Protein AF-A0A545T4Y8-F1 (afdb_monomer_lite)

Secondary structure (DSSP, 8-state):
-HHHHHHHHHHHHHHHHHHHHHHHHHHHHHHHHHHTTTT-BHHHHHHHHHHTTEEEEEEETTEEEEEE--TT-SSEEEEEEEEEETTEEEEEEEEEEE---

Organism: NCBI:txid1712262

Sequence (101 aa):
MKVGFVIVIAAVFGFTALVYFDSATQQNVYDFCQLNSSGNTVVELKTRADEQGFTFVEVDPRTIELTADGSFSLLNEHVCEVKVNDGRVVSQALVARSKIF

Radius of gyration: 17.33 Å; chains: 1; bounding box: 43×18×53 Å

Foldseek 3Di:
DPPVVVVVVVVVVVVVVLVVLLVVQLVLQVCLLVVVFPKDFLVRNVVVLVVQQWDWDDPDPFWIWTFHPRPRPPFWTWIWIFGDDPRITPGIDTDIHTPPD

pLDDT: mean 72.5, std 10.92, range [47.59, 86.19]

Structure (mmCIF, N/CA/C/O backbone):
data_AF-A0A545T4Y8-F1
#
_entry.id   AF-A0A545T4Y8-F1
#
loop_
_atom_site.group_PDB
_atom_site.id
_atom_site.type_symbol
_atom_site.label_atom_id
_atom_site.label_alt_id
_atom_site.label_comp_id
_atom_site.label_asym_id
_atom_site.label_entity_id
_atom_site.label_seq_id
_atom_site.pdbx_PDB_ins_code
_atom_site.Cartn_x
_atom_site.Cartn_y
_atom_site.Cartn_z
_atom_site.occupancy
_atom_site.B_iso_or_equiv
_atom_site.auth_seq_id
_atom_site.auth_comp_id
_atom_site.auth_asym_id
_atom_site.auth_atom_id
_atom_site.pdbx_PDB_model_num
ATOM 1 N N . MET A 1 1 ? 23.758 5.910 -40.908 1.00 51.97 1 MET A N 1
ATOM 2 C CA . MET A 1 1 ? 23.834 4.796 -39.930 1.00 51.97 1 MET A CA 1
ATOM 3 C C . MET A 1 1 ? 23.901 5.237 -38.461 1.00 51.97 1 MET A C 1
ATOM 5 O O . MET A 1 1 ? 23.493 4.456 -37.620 1.00 51.97 1 MET A O 1
ATOM 9 N N . LYS A 1 2 ? 24.350 6.458 -38.117 1.00 57.03 2 LYS A N 1
ATOM 10 C CA . LYS A 1 2 ? 24.489 6.893 -36.707 1.00 57.03 2 LYS A CA 1
ATOM 11 C C . LYS A 1 2 ? 23.174 7.294 -36.015 1.00 57.03 2 LYS A C 1
ATOM 13 O O . LYS A 1 2 ? 23.012 7.017 -34.840 1.00 57.03 2 LYS A O 1
ATOM 18 N N . VAL A 1 3 ? 22.217 7.881 -36.739 1.00 56.78 3 VAL A N 1
ATOM 19 C CA . VAL A 1 3 ? 20.965 8.399 -36.146 1.00 56.78 3 VAL A CA 1
ATOM 20 C C . VAL A 1 3 ? 19.999 7.277 -35.741 1.00 56.78 3 VAL A C 1
ATOM 22 O O . VAL A 1 3 ? 19.470 7.299 -34.639 1.00 56.78 3 VAL A O 1
ATOM 25 N N . GLY A 1 4 ? 19.833 6.245 -36.578 1.00 56.06 4 GLY A N 1
ATOM 26 C CA . GLY A 1 4 ? 18.969 5.101 -36.253 1.00 56.06 4 GLY A CA 1
ATOM 27 C C . GLY A 1 4 ? 19.449 4.305 -35.035 1.00 56.06 4 GLY A C 1
ATOM 28 O O . GLY A 1 4 ? 18.637 3.881 -34.224 1.00 56.06 4 GLY A O 1
ATOM 29 N N . PHE A 1 5 ? 20.766 4.174 -34.853 1.00 59.31 5 PHE A N 1
ATOM 30 C CA . PHE A 1 5 ? 21.344 3.472 -33.704 1.00 59.31 5 PHE A CA 1
ATOM 31 C C . PHE A 1 5 ? 21.118 4.229 -32.384 1.00 59.31 5 PHE A C 1
ATOM 33 O O . PHE A 1 5 ? 20.804 3.616 -31.369 1.00 59.31 5 PHE A O 1
ATOM 40 N N . VAL A 1 6 ? 21.191 5.566 -32.4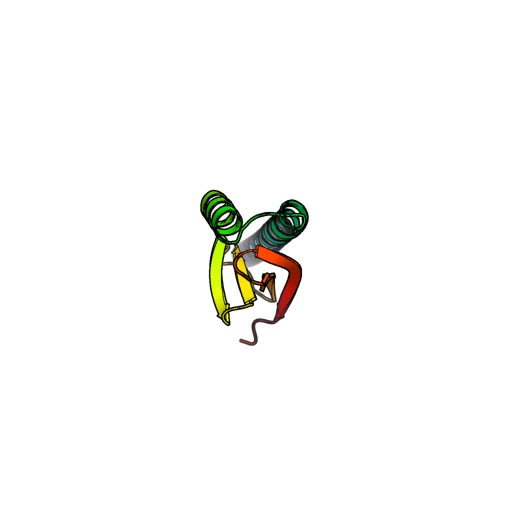05 1.00 61.44 6 VAL A N 1
ATOM 41 C CA . VAL A 1 6 ? 20.908 6.414 -31.231 1.00 61.44 6 VAL A CA 1
ATOM 42 C C . VAL A 1 6 ? 19.431 6.343 -30.827 1.00 61.44 6 VAL A C 1
ATOM 44 O O . VAL A 1 6 ? 19.132 6.277 -29.638 1.00 61.44 6 VAL A O 1
ATOM 47 N N . ILE A 1 7 ? 18.510 6.288 -31.796 1.00 64.25 7 ILE A N 1
ATOM 48 C CA . ILE A 1 7 ? 17.066 6.163 -31.528 1.00 64.25 7 ILE A CA 1
ATOM 49 C C . ILE A 1 7 ? 16.740 4.804 -30.895 1.00 64.25 7 ILE A C 1
ATOM 51 O O . ILE A 1 7 ? 15.988 4.747 -29.925 1.00 64.25 7 ILE A O 1
ATOM 55 N N . VAL A 1 8 ? 17.338 3.717 -31.396 1.00 67.50 8 VAL A N 1
ATOM 56 C CA . VAL A 1 8 ? 17.145 2.372 -30.828 1.00 67.50 8 VAL A CA 1
ATOM 57 C C . VAL A 1 8 ? 17.665 2.308 -29.392 1.00 67.50 8 VAL A C 1
ATOM 59 O O . VAL A 1 8 ? 16.978 1.789 -28.518 1.00 67.50 8 VAL A O 1
ATOM 62 N N . ILE A 1 9 ? 18.833 2.893 -29.118 1.00 66.12 9 ILE A N 1
ATOM 63 C CA . ILE A 1 9 ? 19.388 2.947 -27.762 1.00 66.12 9 ILE A CA 1
ATOM 64 C C . ILE A 1 9 ? 18.476 3.744 -26.817 1.00 66.12 9 ILE A C 1
ATOM 66 O O . ILE A 1 9 ? 18.161 3.263 -25.731 1.00 66.12 9 ILE A O 1
ATOM 70 N N . ALA A 1 10 ? 18.005 4.925 -27.227 1.00 64.00 10 ALA A N 1
ATOM 71 C CA . ALA A 1 10 ? 17.102 5.738 -26.411 1.00 64.00 10 ALA A CA 1
ATOM 72 C C . ALA A 1 10 ? 15.771 5.020 -26.113 1.00 64.00 10 ALA A C 1
ATOM 74 O O . ALA A 1 10 ? 15.278 5.089 -24.988 1.00 64.00 10 ALA A O 1
ATOM 75 N N . ALA A 1 11 ? 15.223 4.286 -27.087 1.00 67.62 11 ALA A N 1
ATOM 76 C CA . ALA A 1 11 ? 14.010 3.491 -26.905 1.00 67.62 11 ALA A CA 1
ATOM 77 C C . ALA A 1 11 ? 14.214 2.334 -25.911 1.00 67.62 11 ALA A C 1
ATOM 79 O O . ALA A 1 11 ? 13.364 2.112 -25.052 1.00 67.62 11 ALA A O 1
ATOM 80 N N . VAL A 1 12 ? 15.353 1.636 -25.984 1.00 72.38 12 VAL A N 1
ATOM 81 C CA . VAL A 1 12 ? 15.695 0.558 -25.040 1.00 72.38 12 VAL A CA 1
ATOM 82 C C . VAL A 1 12 ? 15.846 1.108 -23.622 1.00 72.38 12 VAL A C 1
ATOM 84 O O . VAL A 1 12 ? 15.236 0.567 -22.704 1.00 72.38 12 VAL A O 1
ATOM 87 N N . PHE A 1 13 ? 16.581 2.211 -23.438 1.00 67.31 13 PHE A N 1
ATOM 88 C CA . PHE A 1 13 ? 16.739 2.833 -22.119 1.00 67.31 13 PHE A CA 1
ATOM 89 C C . PHE A 1 13 ? 15.410 3.335 -21.544 1.00 67.31 13 PHE A C 1
ATOM 91 O O . PHE A 1 13 ? 15.125 3.094 -20.370 1.00 67.31 13 PHE A O 1
ATOM 98 N N . GLY A 1 14 ? 14.572 3.966 -22.372 1.00 64.12 14 GLY A N 1
ATOM 99 C CA . GLY A 1 14 ? 13.227 4.384 -21.976 1.00 64.12 14 GLY A CA 1
ATOM 100 C C . GLY A 1 14 ? 12.370 3.202 -21.526 1.00 64.12 14 GLY A C 1
ATOM 101 O O . GLY A 1 14 ? 11.772 3.255 -20.456 1.00 64.12 14 GLY A O 1
ATOM 102 N N . PHE A 1 15 ? 12.379 2.099 -22.280 1.00 63.03 15 PHE A N 1
ATOM 103 C CA . PHE A 1 15 ? 11.638 0.891 -21.919 1.00 63.03 15 PHE A CA 1
ATOM 104 C C . PHE A 1 15 ? 12.145 0.268 -20.612 1.00 63.03 15 PHE A C 1
ATOM 106 O O . PHE A 1 15 ? 11.349 -0.076 -19.743 1.00 63.03 15 PHE A O 1
ATOM 113 N N . THR A 1 16 ? 13.465 0.175 -20.424 1.00 66.69 16 THR A N 1
ATOM 114 C CA . THR A 1 16 ? 14.036 -0.363 -19.178 1.00 66.69 16 THR A CA 1
ATOM 115 C C . THR A 1 16 ? 13.731 0.506 -17.962 1.00 66.69 16 THR A C 1
ATOM 117 O O . THR A 1 16 ? 13.451 -0.032 -16.895 1.00 66.69 16 THR A O 1
ATOM 120 N N . ALA A 1 17 ? 13.733 1.834 -18.11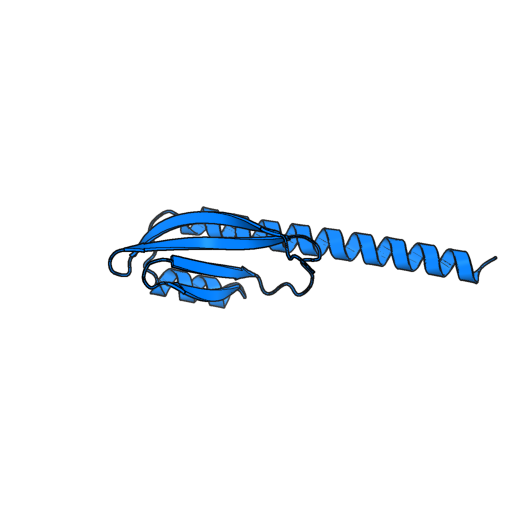7 1.00 60.72 17 ALA A N 1
ATOM 121 C CA . ALA A 1 17 ? 13.352 2.750 -17.048 1.00 60.72 17 ALA A CA 1
ATOM 122 C C . ALA A 1 17 ? 11.878 2.563 -16.667 1.00 60.72 17 ALA A C 1
ATOM 124 O O . ALA A 1 17 ? 11.567 2.455 -15.486 1.00 60.72 17 ALA A O 1
ATOM 125 N N . LEU A 1 18 ? 10.985 2.447 -17.652 1.00 64.25 18 LEU A N 1
ATOM 126 C CA . LEU A 1 18 ? 9.557 2.214 -17.419 1.00 64.25 18 LEU A CA 1
ATOM 127 C C . LEU A 1 18 ? 9.300 0.910 -16.654 1.00 64.25 18 LEU A C 1
ATOM 129 O O . LEU A 1 18 ? 8.588 0.926 -15.655 1.00 64.25 18 LEU A O 1
ATOM 133 N N . VAL A 1 19 ? 9.926 -0.195 -17.071 1.00 63.53 19 VAL A N 1
ATOM 134 C CA . VAL A 1 19 ? 9.806 -1.494 -16.381 1.00 63.53 19 VAL A CA 1
ATOM 135 C C . VAL A 1 19 ? 10.350 -1.421 -14.952 1.00 63.53 19 VAL A C 1
ATOM 137 O O . VAL A 1 19 ? 9.755 -1.974 -14.030 1.00 63.53 19 VAL A O 1
ATOM 140 N N . TYR A 1 20 ? 11.465 -0.717 -14.748 1.00 65.69 20 TYR A N 1
ATOM 141 C CA . TYR A 1 20 ? 12.033 -0.523 -13.417 1.00 65.69 20 TYR A CA 1
ATOM 142 C C . TYR A 1 20 ? 11.083 0.258 -12.500 1.00 65.69 20 TYR A C 1
ATOM 144 O O . TYR A 1 20 ? 10.826 -0.178 -11.378 1.00 65.69 20 TYR A O 1
ATOM 152 N N . PHE A 1 21 ? 10.514 1.368 -12.980 1.00 64.56 21 PHE A N 1
ATOM 153 C CA . PHE A 1 21 ? 9.562 2.157 -12.197 1.00 64.56 21 PHE A CA 1
ATOM 154 C C . PHE A 1 21 ? 8.286 1.373 -11.872 1.00 64.56 21 PHE A C 1
ATOM 156 O O . PHE A 1 21 ? 7.852 1.418 -10.727 1.00 64.56 21 PHE A O 1
ATOM 163 N N . ASP A 1 22 ? 7.749 0.590 -12.812 1.00 65.75 22 ASP A N 1
ATOM 164 C CA . ASP A 1 22 ? 6.580 -0.271 -12.573 1.00 65.75 22 ASP A CA 1
ATOM 165 C C . ASP A 1 22 ? 6.858 -1.310 -11.470 1.00 65.75 22 ASP A C 1
ATOM 167 O O . ASP A 1 22 ? 6.079 -1.447 -10.527 1.00 65.75 22 ASP A O 1
ATOM 171 N N . SER A 1 23 ? 8.031 -1.957 -11.505 1.00 65.50 23 SER A N 1
ATOM 172 C CA . SER A 1 23 ? 8.434 -2.918 -10.468 1.00 65.50 23 SER A CA 1
ATOM 173 C C . SER A 1 23 ? 8.634 -2.277 -9.088 1.00 65.50 23 SER A C 1
ATOM 175 O O . SER A 1 23 ? 8.274 -2.870 -8.073 1.00 65.50 23 SER A O 1
ATOM 177 N N . ALA A 1 24 ? 9.155 -1.047 -9.035 1.00 69.81 24 ALA A N 1
ATOM 178 C CA . ALA A 1 24 ? 9.321 -0.306 -7.788 1.00 69.81 24 ALA A CA 1
ATOM 179 C C . ALA A 1 24 ? 7.965 0.128 -7.206 1.00 69.81 24 ALA A C 1
ATOM 181 O O . ALA A 1 24 ? 7.733 -0.012 -6.006 1.00 69.81 24 ALA A O 1
ATOM 182 N N . THR A 1 25 ? 7.044 0.596 -8.053 1.00 68.62 25 THR A N 1
ATOM 183 C CA . THR A 1 25 ? 5.673 0.932 -7.650 1.00 68.62 25 THR A CA 1
ATOM 184 C C . THR A 1 25 ? 4.931 -0.309 -7.150 1.00 68.62 25 THR A C 1
ATOM 186 O O . THR A 1 25 ? 4.309 -0.258 -6.090 1.00 68.62 25 THR A O 1
ATOM 189 N N . GLN A 1 26 ? 5.053 -1.444 -7.844 1.00 71.81 26 GLN A N 1
ATOM 190 C CA . GLN A 1 26 ? 4.481 -2.719 -7.409 1.00 71.81 26 GLN A CA 1
ATOM 191 C C . GLN A 1 26 ? 5.020 -3.151 -6.040 1.00 71.81 26 GLN A C 1
ATOM 193 O O . GLN A 1 26 ? 4.239 -3.535 -5.167 1.00 71.81 26 GLN A O 1
ATOM 198 N N . GLN A 1 27 ? 6.339 -3.076 -5.848 1.00 74.88 27 GLN A N 1
ATOM 199 C CA . GLN A 1 27 ? 6.975 -3.439 -4.585 1.00 74.88 27 GLN A CA 1
ATOM 200 C C . GLN A 1 27 ? 6.496 -2.536 -3.444 1.00 74.88 27 GLN A C 1
ATOM 202 O 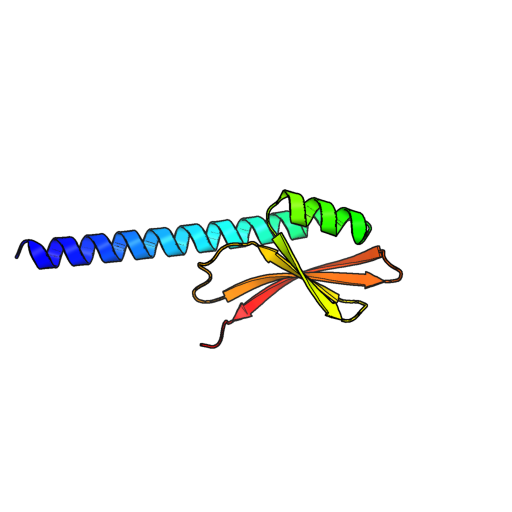O . GLN A 1 27 ? 6.147 -3.047 -2.386 1.00 74.88 27 GLN A O 1
ATOM 207 N N . ASN A 1 28 ? 6.378 -1.224 -3.673 1.00 78.88 28 ASN A N 1
ATOM 208 C CA . ASN A 1 28 ? 5.863 -0.292 -2.668 1.00 78.88 28 ASN A CA 1
ATOM 209 C C . ASN A 1 28 ? 4.430 -0.638 -2.242 1.00 78.88 28 ASN A C 1
ATOM 211 O O . ASN A 1 28 ? 4.141 -0.686 -1.046 1.00 78.88 28 ASN A O 1
ATOM 215 N N . VAL A 1 29 ? 3.530 -0.910 -3.198 1.00 79.00 29 VAL A N 1
ATOM 216 C CA . VAL A 1 29 ? 2.145 -1.306 -2.883 1.00 79.00 29 VAL A CA 1
ATOM 217 C C . VAL A 1 29 ? 2.129 -2.629 -2.118 1.00 79.00 29 VAL A C 1
ATOM 219 O O . VAL A 1 29 ? 1.401 -2.759 -1.133 1.00 79.00 29 VAL A O 1
ATOM 222 N N . TYR A 1 30 ? 2.946 -3.602 -2.530 1.00 80.06 30 TYR A N 1
ATOM 223 C CA . TYR A 1 30 ? 3.059 -4.889 -1.845 1.00 80.06 30 TYR A CA 1
ATOM 224 C C . TYR A 1 30 ? 3.561 -4.737 -0.405 1.00 80.06 30 TYR A C 1
ATOM 226 O O . TYR A 1 30 ? 2.931 -5.263 0.516 1.00 80.06 30 TYR A O 1
ATOM 234 N N . ASP A 1 31 ? 4.641 -3.984 -0.203 1.00 80.94 31 ASP A N 1
ATOM 235 C CA . ASP A 1 31 ? 5.241 -3.743 1.109 1.00 80.94 31 ASP A CA 1
ATOM 236 C C . ASP A 1 31 ? 4.257 -3.009 2.025 1.00 80.94 31 ASP A C 1
ATOM 238 O O . ASP A 1 31 ? 4.061 -3.421 3.172 1.00 80.94 31 ASP A O 1
ATOM 242 N N . PHE A 1 32 ? 3.553 -1.993 1.513 1.00 82.06 32 PHE A N 1
ATOM 243 C CA . PHE A 1 32 ? 2.513 -1.298 2.269 1.00 82.06 32 PHE A CA 1
ATOM 244 C C . PHE A 1 32 ? 1.385 -2.249 2.696 1.00 82.06 32 PHE A C 1
ATOM 246 O O . PHE A 1 32 ? 0.985 -2.250 3.865 1.00 82.06 32 PHE A O 1
ATOM 253 N N . CYS A 1 33 ? 0.884 -3.068 1.768 1.00 81.62 33 CYS A N 1
ATOM 254 C CA . CYS A 1 33 ? -0.245 -3.971 2.005 1.00 81.62 33 CYS A CA 1
ATOM 255 C C . CYS A 1 33 ? 0.121 -5.113 2.973 1.00 81.62 33 CYS A C 1
ATOM 257 O O . CYS A 1 33 ? -0.684 -5.525 3.808 1.00 81.62 33 CYS A O 1
ATOM 259 N N . GLN A 1 34 ? 1.362 -5.607 2.913 1.00 78.94 34 GLN A N 1
ATOM 260 C CA . GLN A 1 34 ? 1.883 -6.607 3.850 1.00 78.94 34 GLN A CA 1
ATOM 261 C C . GLN A 1 34 ? 2.069 -6.025 5.256 1.00 78.94 34 GLN A C 1
ATOM 263 O O . GLN A 1 34 ? 1.574 -6.597 6.233 1.00 78.94 34 GLN A O 1
ATOM 268 N N . LEU A 1 35 ? 2.751 -4.880 5.364 1.00 74.19 35 LEU A N 1
ATOM 269 C CA . LEU A 1 35 ? 3.143 -4.281 6.645 1.00 74.19 35 LEU A CA 1
ATOM 270 C C . LEU A 1 35 ? 1.959 -3.725 7.441 1.00 74.19 35 LEU A C 1
ATOM 272 O O . LEU A 1 35 ? 2.024 -3.670 8.670 1.00 74.19 35 LEU A O 1
ATOM 276 N N . ASN A 1 36 ? 0.876 -3.321 6.775 1.00 69.44 36 ASN A N 1
ATOM 277 C CA . ASN A 1 36 ? -0.285 -2.742 7.451 1.00 69.44 36 ASN A CA 1
ATOM 278 C C . ASN A 1 36 ? -1.414 -3.747 7.726 1.00 69.44 36 ASN A C 1
ATOM 280 O O . ASN A 1 36 ? -2.405 -3.360 8.349 1.00 69.44 36 ASN A O 1
ATOM 284 N N . SER A 1 37 ? -1.260 -5.017 7.333 1.00 61.62 37 SER A N 1
ATOM 285 C CA . SER A 1 37 ? -2.285 -6.074 7.415 1.00 61.62 37 SER A CA 1
ATOM 286 C C . SER A 1 37 ? -2.798 -6.406 8.826 1.00 61.62 37 SER A C 1
ATOM 288 O O . SER A 1 37 ? -3.894 -6.950 8.957 1.00 61.62 37 SER A O 1
ATOM 290 N N . SER A 1 38 ? -2.061 -6.067 9.890 1.00 54.72 38 SER A N 1
ATOM 291 C CA . SER A 1 38 ? -2.252 -6.675 11.216 1.00 54.72 38 SER A CA 1
ATOM 292 C C . SER A 1 38 ? -2.834 -5.780 12.324 1.00 54.72 38 SER A C 1
ATOM 294 O O . SER A 1 38 ? -2.710 -6.140 13.493 1.00 54.72 38 SER A O 1
ATOM 296 N N . GLY A 1 39 ? -3.508 -4.664 12.012 1.00 59.25 39 GLY A N 1
ATOM 297 C CA . GLY A 1 39 ? -4.371 -3.999 13.011 1.00 59.25 39 GLY A CA 1
ATOM 298 C C . GLY A 1 39 ? -4.294 -2.480 13.111 1.00 59.25 39 GLY A C 1
ATOM 299 O O . GLY A 1 39 ? -4.182 -1.957 14.214 1.00 59.25 39 GLY A O 1
ATOM 300 N N . ASN A 1 40 ? -4.420 -1.776 11.989 1.00 69.62 40 ASN A N 1
ATOM 301 C CA . ASN A 1 40 ? -4.595 -0.325 11.995 1.00 69.62 40 ASN A CA 1
ATOM 302 C C . ASN A 1 40 ? -6.077 0.039 11.819 1.00 69.62 40 ASN A C 1
ATOM 304 O O . ASN A 1 40 ? -6.830 -0.626 11.097 1.00 69.62 40 ASN A O 1
ATOM 308 N N . THR A 1 41 ? -6.514 1.102 12.488 1.00 83.25 41 THR A N 1
ATOM 309 C CA . THR A 1 41 ? -7.782 1.768 12.159 1.00 83.25 41 THR A CA 1
ATOM 310 C C . THR A 1 41 ? -7.710 2.358 10.748 1.00 83.25 41 THR A C 1
ATOM 312 O O . THR A 1 41 ? -6.621 2.612 10.229 1.00 83.25 41 THR A O 1
ATOM 315 N N . VAL A 1 42 ? -8.857 2.621 10.114 1.00 81.81 42 VAL A N 1
ATOM 316 C CA . VAL A 1 42 ? -8.873 3.271 8.786 1.00 81.81 42 VAL A CA 1
ATOM 317 C C . VAL A 1 42 ? -8.145 4.619 8.806 1.00 81.81 42 VAL A C 1
ATOM 319 O O . VAL A 1 42 ? -7.481 4.978 7.839 1.00 81.81 42 VAL A O 1
ATOM 322 N N . VAL A 1 43 ? -8.225 5.346 9.923 1.00 83.25 43 VAL A N 1
ATOM 323 C CA . VAL A 1 43 ? -7.556 6.641 10.096 1.00 83.25 43 VAL A CA 1
ATOM 324 C C . VAL A 1 43 ? -6.036 6.484 10.067 1.00 83.25 43 VAL A C 1
ATOM 326 O O . VAL A 1 43 ? -5.371 7.186 9.315 1.00 83.25 43 VAL A O 1
ATOM 329 N N . GLU A 1 44 ? -5.483 5.538 10.826 1.00 83.06 44 GLU A N 1
ATOM 330 C CA . GLU A 1 44 ? -4.036 5.281 10.841 1.00 83.06 44 GLU A CA 1
ATOM 331 C C . GLU A 1 44 ? -3.529 4.773 9.492 1.00 83.06 44 GLU A C 1
ATOM 333 O O . GLU A 1 44 ? -2.459 5.178 9.040 1.00 83.06 44 GLU A O 1
ATOM 338 N N . LEU A 1 45 ? -4.310 3.909 8.837 1.00 82.69 45 LEU A N 1
ATOM 339 C CA . LEU A 1 45 ? -4.006 3.429 7.494 1.00 82.69 45 LEU A CA 1
ATOM 340 C C . LEU A 1 45 ? -3.921 4.599 6.506 1.00 82.69 45 LEU A C 1
ATOM 342 O O . LEU A 1 45 ? -2.971 4.675 5.732 1.00 82.69 45 LEU A O 1
ATOM 346 N N . LYS A 1 46 ? -4.882 5.527 6.571 1.00 81.25 46 LYS A N 1
ATOM 347 C CA . LYS A 1 46 ? -4.922 6.714 5.717 1.00 81.25 46 LYS A CA 1
ATOM 348 C C . LYS A 1 46 ? -3.732 7.639 5.966 1.00 81.25 46 LYS A C 1
ATOM 350 O O . LYS A 1 46 ? -3.118 8.078 5.003 1.00 81.25 46 LYS A O 1
ATOM 355 N N . THR A 1 47 ? -3.377 7.898 7.224 1.00 84.06 47 THR A N 1
ATOM 356 C CA . THR A 1 47 ? -2.211 8.735 7.551 1.00 84.06 47 THR A CA 1
ATOM 357 C C . THR A 1 47 ? -0.917 8.131 7.005 1.00 84.06 47 THR A C 1
ATOM 359 O O . THR A 1 47 ? -0.143 8.830 6.362 1.00 84.06 47 THR A O 1
ATOM 362 N N . ARG A 1 48 ? -0.699 6.822 7.191 1.00 82.31 48 ARG A N 1
ATOM 363 C CA . ARG A 1 48 ? 0.500 6.141 6.668 1.00 82.31 48 ARG A CA 1
ATOM 364 C C . ARG A 1 48 ? 0.536 6.102 5.144 1.00 82.31 48 ARG A C 1
ATOM 366 O O . ARG A 1 48 ? 1.613 6.179 4.565 1.00 82.31 48 ARG A O 1
ATOM 373 N N . ALA A 1 49 ? -0.621 5.931 4.507 1.00 82.38 49 ALA A N 1
ATOM 374 C CA . ALA A 1 49 ? -0.737 5.973 3.055 1.00 82.38 49 ALA A CA 1
ATOM 375 C C . ALA A 1 49 ? -0.318 7.352 2.519 1.00 82.38 49 ALA A C 1
ATOM 377 O O . ALA A 1 49 ? 0.516 7.425 1.621 1.00 82.38 49 ALA A O 1
ATOM 378 N N . ASP A 1 50 ? -0.813 8.429 3.133 1.00 83.06 50 ASP A N 1
ATOM 379 C CA . ASP A 1 50 ? -0.484 9.813 2.765 1.00 83.06 50 ASP A CA 1
ATOM 380 C C . ASP A 1 50 ? 1.015 10.117 2.957 1.00 83.06 50 ASP A C 1
ATOM 382 O O . ASP A 1 50 ? 1.674 10.635 2.057 1.00 83.06 50 ASP A O 1
ATOM 386 N N . GLU A 1 51 ? 1.605 9.682 4.079 1.00 83.06 51 GLU A N 1
ATOM 387 C CA . GLU A 1 51 ? 3.050 9.805 4.348 1.00 83.06 51 GLU A CA 1
ATOM 388 C C . GLU A 1 51 ? 3.931 9.091 3.309 1.00 83.06 51 GLU A C 1
ATOM 390 O O . GLU A 1 51 ? 5.074 9.493 3.085 1.00 83.06 51 GLU A O 1
ATOM 395 N N . GLN A 1 52 ? 3.416 8.030 2.682 1.00 78.06 52 GLN A N 1
ATOM 396 C CA .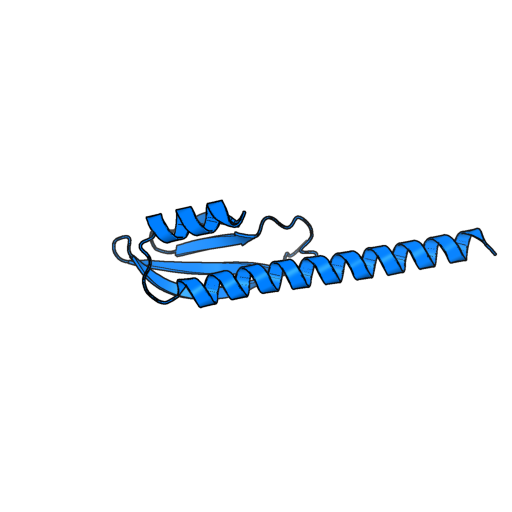 GLN A 1 52 ? 4.127 7.249 1.668 1.00 78.06 52 GLN A CA 1
ATOM 397 C C . GLN A 1 52 ? 3.742 7.622 0.227 1.00 78.06 52 GLN A C 1
ATOM 399 O O . GLN A 1 52 ? 4.214 6.974 -0.708 1.00 78.06 52 GLN A O 1
ATOM 404 N N . GLY A 1 53 ? 2.925 8.664 0.028 1.00 78.19 53 GLY A N 1
ATOM 405 C CA . GLY A 1 53 ? 2.519 9.122 -1.305 1.00 78.19 53 GLY A CA 1
ATOM 406 C C . GLY A 1 53 ? 1.559 8.164 -2.016 1.00 78.19 53 GLY A C 1
ATOM 407 O O . GLY A 1 53 ? 1.655 7.966 -3.228 1.00 78.19 53 GLY A O 1
ATOM 408 N N . PHE A 1 54 ? 0.669 7.520 -1.262 1.00 83.25 54 PHE A N 1
ATOM 409 C CA . PHE A 1 54 ? -0.422 6.727 -1.817 1.00 83.25 54 PHE A CA 1
ATOM 410 C C . PHE A 1 54 ? -1.689 7.567 -1.935 1.00 83.25 54 PHE A C 1
ATOM 412 O O . PHE A 1 54 ? -2.115 8.223 -0.984 1.00 83.25 54 PHE A O 1
ATOM 419 N N . THR A 1 55 ? -2.357 7.442 -3.074 1.00 81.88 55 THR A N 1
ATOM 420 C CA . THR A 1 55 ? -3.721 7.918 -3.252 1.00 81.88 55 THR A CA 1
ATOM 421 C C . THR A 1 55 ? -4.705 6.927 -2.631 1.00 81.88 55 THR A C 1
ATOM 423 O O . THR A 1 55 ? -4.646 5.717 -2.857 1.00 81.88 55 THR A O 1
ATOM 426 N N . PHE A 1 56 ? -5.640 7.467 -1.852 1.00 82.75 56 PHE A N 1
ATOM 427 C CA . PHE A 1 56 ? -6.718 6.732 -1.199 1.00 82.75 56 PHE A CA 1
ATOM 428 C C . PHE A 1 56 ? -8.029 6.912 -1.970 1.00 82.75 56 PHE A C 1
ATOM 430 O O . PHE A 1 56 ? -8.487 8.042 -2.158 1.00 82.75 56 PHE A O 1
ATOM 437 N N . VAL A 1 57 ? -8.666 5.806 -2.353 1.00 82.75 57 VAL A N 1
ATOM 438 C CA . VAL A 1 57 ? -9.951 5.781 -3.062 1.00 82.75 57 VAL A CA 1
ATOM 439 C C . VAL A 1 57 ? -10.942 4.927 -2.277 1.00 82.75 57 VAL A C 1
ATOM 441 O O . VAL A 1 57 ? -10.746 3.731 -2.092 1.00 82.75 57 VAL A O 1
ATOM 444 N N . GLU A 1 58 ? -12.031 5.528 -1.803 1.00 81.56 58 GLU A N 1
ATOM 445 C CA . GLU A 1 58 ? -13.135 4.773 -1.205 1.00 81.56 58 GLU A CA 1
ATOM 446 C C . GLU A 1 58 ? -14.053 4.274 -2.324 1.00 81.56 58 GLU A C 1
ATOM 448 O O . GLU A 1 58 ? -14.681 5.074 -3.020 1.00 81.56 58 GLU A O 1
ATOM 453 N N . VAL A 1 59 ? -14.095 2.957 -2.525 1.00 80.81 59 VAL A N 1
ATOM 454 C CA . VAL A 1 59 ? -14.938 2.336 -3.560 1.00 80.81 59 VAL A CA 1
ATOM 455 C C . VAL A 1 59 ? -16.327 2.063 -3.010 1.00 80.81 59 VAL A C 1
ATOM 457 O O . VAL A 1 59 ? -17.331 2.280 -3.690 1.00 80.81 59 VAL A O 1
ATOM 460 N N . ASP A 1 60 ? -16.384 1.594 -1.765 1.00 83.25 60 ASP A N 1
ATOM 461 C CA . ASP A 1 60 ? -17.617 1.358 -1.035 1.00 83.25 60 ASP A CA 1
ATOM 462 C C . ASP A 1 60 ? -17.384 1.551 0.486 1.00 83.25 60 ASP A C 1
ATOM 464 O O . ASP A 1 60 ? -16.237 1.623 0.934 1.00 83.25 60 ASP A O 1
ATOM 468 N N . PRO A 1 61 ? -18.445 1.594 1.320 1.00 78.38 61 PRO A N 1
ATOM 469 C CA . PRO A 1 61 ? -18.319 1.853 2.762 1.00 78.38 61 PRO A CA 1
ATOM 470 C C . PRO A 1 61 ? -17.506 0.807 3.544 1.00 78.38 61 PRO A C 1
ATOM 472 O O . PRO A 1 61 ? -17.265 0.967 4.743 1.00 78.38 61 PRO A O 1
ATOM 475 N N . ARG A 1 62 ? -17.169 -0.320 2.913 1.00 82.12 62 ARG A N 1
ATOM 476 C CA . ARG A 1 62 ? -16.453 -1.460 3.491 1.00 82.12 62 ARG A CA 1
ATOM 477 C C . ARG A 1 62 ? -15.181 -1.802 2.716 1.00 82.12 62 ARG A C 1
ATOM 479 O O . ARG A 1 62 ? -14.521 -2.763 3.102 1.00 82.12 62 ARG A O 1
ATOM 486 N N . THR A 1 63 ? -14.822 -1.044 1.686 1.00 82.25 63 THR A N 1
ATOM 487 C CA . THR A 1 63 ? -13.737 -1.362 0.762 1.00 82.25 63 THR A CA 1
ATOM 488 C C . THR A 1 63 ? -13.035 -0.083 0.336 1.00 82.25 63 THR A C 1
ATOM 490 O O . THR A 1 63 ? -13.613 0.826 -0.262 1.00 82.25 63 THR A O 1
ATOM 493 N N . ILE A 1 64 ? -11.744 -0.052 0.629 1.00 83.06 64 ILE A N 1
ATOM 494 C CA . ILE A 1 64 ? -10.829 1.031 0.307 1.00 83.06 64 ILE A CA 1
ATOM 495 C C . ILE A 1 64 ? -9.799 0.497 -0.678 1.00 83.06 64 ILE A C 1
ATOM 497 O O . ILE A 1 64 ? -9.266 -0.595 -0.500 1.00 83.06 64 ILE A O 1
ATOM 501 N N . GLU A 1 65 ? -9.479 1.298 -1.678 1.00 85.81 65 GLU A N 1
ATOM 502 C CA . GLU A 1 65 ? -8.398 1.068 -2.619 1.00 85.81 65 GLU A CA 1
ATOM 503 C C . GLU A 1 65 ? -7.262 2.060 -2.352 1.00 85.81 65 GLU A C 1
ATOM 505 O O . GLU A 1 65 ? -7.476 3.261 -2.180 1.00 85.81 65 GLU A O 1
ATOM 510 N N . LEU A 1 66 ? -6.041 1.538 -2.281 1.00 81.94 66 LEU A N 1
ATOM 511 C CA . LEU A 1 66 ? -4.821 2.323 -2.131 1.00 81.94 66 LEU A CA 1
ATOM 512 C C . LEU A 1 66 ? -3.935 2.101 -3.348 1.00 81.94 66 LEU A C 1
ATOM 514 O O . LEU A 1 66 ? -3.498 0.972 -3.601 1.00 81.94 66 LEU A O 1
ATOM 518 N N . THR A 1 67 ? -3.637 3.185 -4.052 1.00 78.75 67 THR A N 1
ATOM 519 C CA . THR A 1 67 ? -2.801 3.177 -5.254 1.00 78.75 67 THR A CA 1
ATOM 520 C C . THR A 1 67 ? -1.576 4.044 -5.001 1.00 78.75 67 THR A C 1
ATOM 522 O O . THR A 1 67 ? -1.695 5.153 -4.491 1.00 78.75 67 THR A O 1
ATOM 525 N N . ALA A 1 68 ? -0.384 3.550 -5.328 1.00 73.19 68 ALA A N 1
ATOM 526 C CA . ALA A 1 68 ? 0.827 4.362 -5.243 1.00 73.19 68 ALA A CA 1
ATOM 527 C C . ALA A 1 68 ? 0.847 5.399 -6.376 1.00 73.19 68 ALA A C 1
ATOM 529 O O . ALA A 1 68 ? 0.568 5.054 -7.529 1.00 73.19 68 ALA A O 1
ATOM 530 N N . ASP A 1 69 ? 1.226 6.643 -6.072 1.00 65.75 69 ASP A N 1
ATOM 531 C CA . ASP A 1 69 ? 1.355 7.701 -7.076 1.00 65.75 69 ASP A CA 1
ATOM 532 C C . ASP A 1 69 ? 2.598 7.463 -7.948 1.00 65.75 69 ASP A C 1
ATOM 534 O O . ASP A 1 69 ? 3.679 8.021 -7.758 1.00 65.75 69 ASP A O 1
ATOM 538 N N . GLY A 1 70 ? 2.440 6.576 -8.928 1.00 54.94 70 GLY A N 1
ATOM 539 C CA . GLY A 1 70 ? 3.420 6.255 -9.955 1.00 54.94 70 GLY A CA 1
ATOM 540 C C . GLY A 1 70 ? 2.752 6.313 -11.322 1.00 54.94 70 GLY A C 1
ATOM 541 O O . GLY A 1 70 ? 2.033 5.401 -11.716 1.00 54.94 70 GLY A O 1
ATOM 542 N N . SER A 1 71 ? 2.997 7.388 -12.071 1.00 47.59 71 SER A N 1
ATOM 543 C CA . SER A 1 71 ? 2.358 7.695 -13.366 1.00 47.59 71 SER A CA 1
ATOM 544 C C . SER A 1 71 ? 2.718 6.731 -14.522 1.00 47.59 71 SER A C 1
ATOM 546 O O . SER A 1 71 ? 2.532 7.057 -15.692 1.00 47.59 71 SER A O 1
ATOM 548 N N . PHE A 1 72 ? 3.256 5.541 -14.237 1.00 51.53 72 PHE A N 1
ATOM 549 C CA . PHE A 1 72 ? 3.841 4.654 -15.247 1.00 51.53 72 PHE A CA 1
ATOM 550 C C . PHE A 1 72 ? 3.442 3.178 -15.113 1.00 51.53 72 PHE A C 1
ATOM 552 O O . PHE A 1 72 ? 4.191 2.306 -15.534 1.00 51.53 72 PHE A O 1
ATOM 559 N N . SER A 1 73 ? 2.243 2.869 -14.618 1.00 51.84 73 SER A N 1
ATOM 560 C CA . SER A 1 73 ? 1.674 1.529 -14.820 1.00 51.84 73 SER A CA 1
ATOM 561 C C . SER A 1 73 ? 1.111 1.399 -16.236 1.00 51.84 73 SER A C 1
ATOM 563 O O . SER A 1 73 ? -0.010 1.826 -16.517 1.00 51.84 73 SER A O 1
ATOM 565 N N . LEU A 1 74 ? 1.919 0.841 -17.143 1.00 52.72 74 LEU A N 1
ATOM 566 C CA . LEU A 1 74 ? 1.591 0.663 -18.566 1.00 52.72 74 LEU A CA 1
ATOM 567 C C . LEU A 1 74 ? 0.705 -0.562 -18.847 1.00 52.72 74 LEU A C 1
ATOM 569 O O . LEU A 1 74 ? 0.160 -0.663 -19.942 1.00 52.72 74 LEU A O 1
ATOM 573 N N . LEU A 1 75 ? 0.581 -1.501 -17.901 1.00 53.91 75 LEU A N 1
ATOM 574 C CA . LEU A 1 75 ? -0.104 -2.784 -18.126 1.00 53.91 75 LEU A CA 1
ATOM 575 C C . LEU A 1 75 ? -1.060 -3.166 -16.991 1.00 53.91 75 LEU A C 1
ATOM 577 O O . LEU A 1 75 ? -2.199 -3.549 -17.261 1.00 53.91 75 LEU A O 1
ATOM 581 N N . ASN A 1 76 ? -0.628 -3.027 -15.735 1.00 59.88 76 ASN A N 1
ATOM 582 C CA . ASN A 1 76 ? -1.437 -3.365 -14.569 1.00 59.88 76 ASN A CA 1
ATOM 583 C C . ASN A 1 76 ? -1.360 -2.265 -13.513 1.00 59.88 76 ASN A C 1
ATOM 585 O O . ASN A 1 76 ? -0.279 -1.805 -13.173 1.00 59.88 76 ASN A O 1
ATOM 589 N N . GLU A 1 77 ? -2.504 -1.871 -12.977 1.00 69.75 77 GLU A N 1
ATOM 590 C CA . GLU A 1 77 ? -2.594 -1.085 -11.758 1.00 69.75 77 GLU A CA 1
ATOM 591 C C . GLU A 1 77 ? -2.495 -2.029 -10.559 1.00 69.75 77 GLU A C 1
ATOM 593 O O . GLU A 1 77 ? -3.274 -2.979 -10.433 1.00 69.75 77 GLU A O 1
ATOM 598 N N . HIS A 1 78 ? -1.508 -1.795 -9.700 1.00 73.56 78 HIS A N 1
ATOM 599 C CA . HIS A 1 78 ? -1.365 -2.515 -8.443 1.00 73.56 78 HIS A CA 1
ATOM 600 C C . HIS A 1 78 ? -2.044 -1.718 -7.340 1.00 73.56 78 HIS A C 1
ATOM 602 O O . HIS A 1 78 ? -1.630 -0.604 -7.026 1.00 73.56 78 HIS A O 1
ATOM 608 N N . VAL A 1 79 ? -3.082 -2.312 -6.760 1.00 80.81 79 VAL A N 1
ATOM 609 C CA . VAL A 1 79 ? -3.913 -1.684 -5.738 1.00 80.81 79 VAL A CA 1
ATOM 610 C C . VAL A 1 79 ? -3.890 -2.559 -4.495 1.00 80.81 79 VAL A C 1
ATOM 612 O O . VAL A 1 79 ? -4.013 -3.783 -4.581 1.00 80.81 79 VAL A O 1
ATOM 615 N N . CYS A 1 80 ? -3.734 -1.947 -3.327 1.00 83.75 80 CYS A N 1
ATOM 616 C CA . CYS A 1 80 ? -4.019 -2.631 -2.072 1.00 83.75 80 CYS A CA 1
ATOM 617 C C . CYS A 1 80 ? -5.508 -2.438 -1.759 1.00 83.75 80 CYS A C 1
ATOM 619 O O . CYS A 1 80 ? -5.945 -1.330 -1.447 1.00 83.75 80 CYS A O 1
ATOM 621 N N . GLU A 1 81 ? -6.288 -3.512 -1.889 1.00 86.19 81 GLU A N 1
ATOM 622 C CA . GLU A 1 81 ? -7.695 -3.545 -1.499 1.00 86.19 81 GLU A CA 1
ATOM 623 C C . GLU A 1 81 ? -7.781 -3.826 -0.001 1.00 86.19 81 GLU A C 1
ATOM 625 O O . GLU A 1 81 ? -7.275 -4.836 0.498 1.00 86.19 81 GLU A O 1
ATOM 630 N N . VAL A 1 82 ? -8.443 -2.936 0.724 1.00 84.88 82 VAL A N 1
ATOM 631 C CA . VAL A 1 82 ? -8.570 -2.987 2.172 1.00 84.88 82 VAL A CA 1
ATOM 632 C C . VAL A 1 82 ? -10.035 -3.075 2.550 1.00 84.88 82 VAL A C 1
ATOM 634 O O . VAL A 1 82 ? -10.814 -2.163 2.288 1.00 84.88 82 VAL A O 1
ATOM 637 N N . LYS A 1 83 ? -10.411 -4.168 3.216 1.00 85.75 83 LYS A N 1
ATOM 638 C CA . LYS A 1 83 ? -11.762 -4.344 3.742 1.00 85.75 83 LYS A CA 1
ATOM 639 C C . LYS A 1 83 ? -11.871 -3.781 5.141 1.00 85.75 83 LYS A C 1
ATOM 641 O O . LYS A 1 83 ? -11.014 -4.026 5.996 1.00 85.75 83 LYS A O 1
ATOM 646 N N . VAL A 1 84 ? -12.972 -3.090 5.379 1.00 84.12 84 VAL A N 1
ATOM 647 C CA . VAL A 1 84 ? -13.275 -2.378 6.610 1.00 84.12 84 VAL A CA 1
ATOM 648 C C . VAL A 1 84 ? -14.565 -2.907 7.217 1.00 84.12 84 VAL A C 1
ATOM 650 O O . VAL A 1 84 ? -15.554 -3.142 6.524 1.00 84.12 84 VAL A O 1
ATOM 653 N N . ASN A 1 85 ? -14.562 -3.062 8.537 1.00 84.31 85 ASN A N 1
ATOM 654 C CA . ASN A 1 85 ? -15.751 -3.319 9.330 1.00 84.31 85 ASN A CA 1
ATOM 655 C C . ASN A 1 85 ? -15.717 -2.428 10.575 1.00 84.31 85 ASN A C 1
ATOM 657 O O . ASN A 1 85 ? -14.717 -2.415 11.293 1.00 84.31 85 ASN A O 1
ATOM 661 N N . ASP A 1 86 ? -16.774 -1.646 10.796 1.00 84.00 86 ASP A N 1
ATOM 662 C CA . ASP A 1 86 ? -16.892 -0.699 11.916 1.00 84.00 86 ASP A CA 1
ATOM 663 C C . ASP A 1 86 ? -15.663 0.225 12.097 1.00 84.00 86 ASP A C 1
ATOM 665 O O . ASP A 1 86 ? -15.157 0.428 13.201 1.00 84.00 86 ASP A O 1
ATOM 669 N N . GLY A 1 87 ? -15.133 0.765 10.990 1.00 78.44 87 GLY A N 1
ATOM 670 C CA . GLY A 1 87 ? -13.974 1.675 10.993 1.00 78.44 87 GLY A CA 1
ATOM 671 C C . GLY A 1 87 ? -12.618 1.001 11.252 1.00 78.44 87 GLY A C 1
ATOM 672 O O . GLY A 1 87 ? -11.595 1.684 11.385 1.00 78.44 87 GLY A O 1
ATOM 673 N N . ARG A 1 88 ? -12.586 -0.334 11.310 1.00 81.69 88 ARG A N 1
ATOM 674 C CA . ARG A 1 88 ? -11.371 -1.137 11.474 1.00 81.69 88 ARG A CA 1
ATOM 675 C C . ARG A 1 88 ? -11.068 -1.935 10.225 1.00 81.69 88 ARG A C 1
ATOM 677 O O . ARG A 1 88 ? -11.975 -2.458 9.584 1.00 81.69 88 ARG A O 1
ATOM 684 N N . VAL A 1 89 ? -9.785 -2.085 9.924 1.00 83.44 89 VAL A N 1
ATOM 685 C CA . VAL A 1 89 ? -9.348 -2.958 8.841 1.00 83.44 89 VAL A CA 1
ATOM 686 C C . VAL A 1 89 ? -9.513 -4.421 9.261 1.00 83.44 89 VAL A C 1
ATOM 688 O O . VAL A 1 89 ? -8.986 -4.836 10.291 1.00 83.44 89 VAL A O 1
ATOM 691 N N . VAL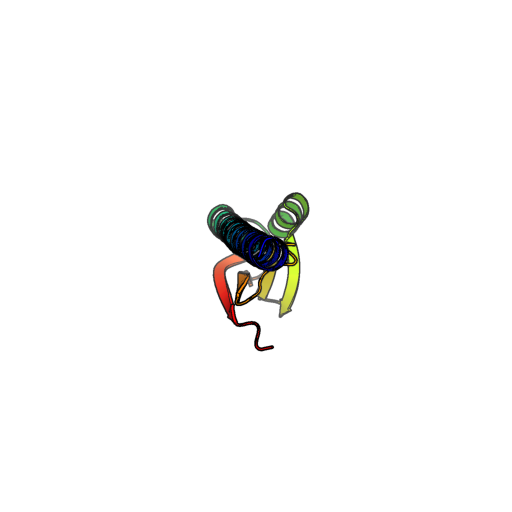 A 1 90 ? -10.259 -5.194 8.470 1.00 82.00 90 VAL A N 1
ATOM 692 C CA . VAL A 1 90 ? -10.520 -6.632 8.688 1.00 82.00 90 VAL A CA 1
ATOM 693 C C . VAL A 1 90 ? -9.730 -7.526 7.740 1.00 82.00 90 VAL A C 1
ATOM 695 O O . VAL A 1 90 ? -9.417 -8.656 8.102 1.00 82.00 90 VAL A O 1
ATOM 698 N N . SER A 1 91 ? -9.393 -7.048 6.543 1.00 82.31 91 SER A N 1
ATOM 699 C CA . SER A 1 91 ? -8.503 -7.771 5.630 1.00 82.31 91 SER A CA 1
ATOM 700 C C . SER A 1 91 ? -7.852 -6.829 4.630 1.00 82.31 91 SER A C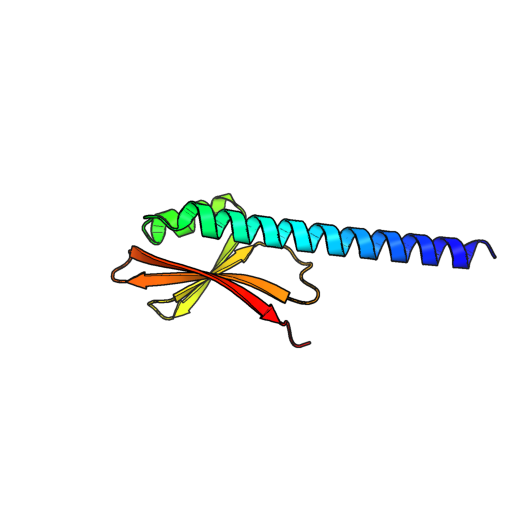 1
ATOM 702 O O . SER A 1 91 ? -8.413 -5.781 4.322 1.00 82.31 91 SER A O 1
ATOM 704 N N . GLN A 1 92 ? -6.708 -7.232 4.085 1.00 80.88 92 GLN A N 1
ATOM 705 C CA . GLN A 1 92 ? -6.009 -6.518 3.017 1.00 80.88 92 GLN A CA 1
ATOM 706 C C . GLN A 1 92 ? -5.562 -7.523 1.960 1.00 80.88 92 GLN A C 1
ATOM 708 O O . GLN A 1 92 ? -5.157 -8.636 2.305 1.00 80.88 92 GLN A O 1
ATOM 713 N N . ALA A 1 93 ? -5.659 -7.155 0.688 1.00 82.31 93 ALA A N 1
ATOM 714 C CA . ALA A 1 93 ? -5.243 -7.989 -0.427 1.00 82.31 93 ALA A CA 1
ATOM 715 C C . ALA A 1 93 ? -4.600 -7.130 -1.517 1.00 82.31 93 ALA A C 1
ATOM 717 O O . ALA A 1 93 ? -5.134 -6.090 -1.894 1.00 82.31 93 ALA A O 1
ATOM 718 N N . LEU A 1 94 ? -3.471 -7.592 -2.058 1.00 79.06 94 LEU A N 1
ATOM 719 C CA . LEU A 1 94 ? -2.924 -7.008 -3.276 1.00 79.06 94 LEU A CA 1
ATOM 720 C C . LEU A 1 94 ? -3.776 -7.471 -4.462 1.00 79.06 94 LEU A C 1
ATOM 722 O O . LEU A 1 94 ? -3.875 -8.671 -4.732 1.00 79.06 94 LEU A O 1
ATOM 726 N N . VAL A 1 95 ? -4.345 -6.518 -5.187 1.00 78.38 95 VAL A N 1
ATOM 727 C CA . VAL A 1 95 ? -5.120 -6.753 -6.402 1.00 78.38 95 VAL A CA 1
ATOM 728 C C . VAL A 1 95 ? -4.379 -6.107 -7.566 1.00 78.38 95 VAL A C 1
ATOM 730 O O . VAL A 1 95 ? -4.080 -4.917 -7.552 1.00 78.38 95 VAL A O 1
ATOM 733 N N . ALA A 1 96 ? -4.064 -6.901 -8.587 1.00 72.25 96 ALA A N 1
ATOM 734 C CA . ALA A 1 96 ? -3.575 -6.386 -9.859 1.00 72.25 96 ALA A CA 1
ATOM 735 C C . ALA A 1 96 ? -4.765 -6.243 -10.814 1.00 72.25 96 ALA A C 1
ATOM 737 O O . ALA A 1 96 ? -5.444 -7.232 -11.104 1.00 72.25 96 ALA A O 1
ATOM 738 N N . ARG A 1 97 ? -5.031 -5.028 -11.300 1.00 68.75 97 ARG A N 1
ATOM 739 C CA . ARG A 1 97 ? -6.047 -4.764 -12.326 1.00 68.75 97 ARG A CA 1
ATOM 740 C C . ARG A 1 97 ? -5.374 -4.448 -13.648 1.00 68.75 97 ARG A C 1
ATOM 742 O O . ARG A 1 97 ? -4.516 -3.582 -13.712 1.00 68.75 97 ARG A O 1
ATOM 749 N N . SER A 1 98 ? -5.792 -5.115 -14.716 1.00 61.53 98 SER A N 1
ATOM 750 C CA . SER A 1 98 ? -5.391 -4.725 -16.067 1.00 61.53 98 SER A CA 1
ATOM 751 C C . SER A 1 98 ? -5.983 -3.350 -16.387 1.00 61.53 98 SER A C 1
ATOM 753 O O . SER A 1 98 ? -7.199 -3.166 -16.281 1.00 61.53 98 SER A O 1
ATOM 755 N N . LYS A 1 99 ? -5.143 -2.392 -16.800 1.00 59.53 99 LYS A N 1
ATOM 756 C CA . LYS A 1 99 ? -5.643 -1.176 -17.454 1.00 59.53 99 LYS A CA 1
ATOM 757 C C . LYS A 1 99 ? -6.034 -1.569 -18.873 1.00 59.53 99 LYS A C 1
ATOM 759 O O . LYS A 1 99 ? -5.174 -1.744 -19.733 1.00 59.53 99 LYS A O 1
ATOM 764 N N . ILE A 1 100 ? -7.328 -1.781 -19.098 1.00 49.03 100 ILE A N 1
ATOM 765 C CA . ILE A 1 100 ? -7.861 -1.950 -20.450 1.00 49.03 100 ILE A CA 1
ATOM 766 C C . ILE A 1 100 ? -7.821 -0.557 -21.090 1.00 49.03 100 ILE A C 1
ATOM 768 O O . ILE A 1 100 ? -8.606 0.311 -20.712 1.00 49.03 100 ILE A O 1
ATOM 772 N N . PHE A 1 101 ? -6.840 -0.340 -21.969 1.00 47.97 101 PHE A N 1
ATOM 773 C CA . PHE A 1 101 ? -6.730 0.849 -22.819 1.00 47.97 101 PHE A CA 1
ATOM 774 C C . PHE A 1 101 ? -7.770 0.832 -23.940 1.00 47.97 101 PHE A C 1
ATOM 776 O O . PHE A 1 101 ? -8.030 -0.267 -24.486 1.00 47.97 101 PHE A O 1
#